Protein AF-A0A821CY84-F1 (afdb_monomer_lite)

Sequence (45 aa):
MTDLERVFEALQSANLTLKASKCQFCRREMRYLGHIITQNGIGPD

Secondary structure (DSSP, 8-state):
--HHHHHHHHHHHTT----GGG---S-SEEEETTEEEETTEEEE-

InterPro domains:
  IPR043128 Reverse transcriptase/Diguanylate cyclase domain [G3DSA:3.30.70.270] (1-45)
  IPR043502 DNA/RNA polymerase superfamily [SSF56672] (3-45)

Organism: NCBI:txid392032

pLDDT: mean 88.07, std 7.67, range [55.53, 96.44]

Radius of gyration: 13.06 Å; chains: 1; bounding box: 28×25×27 Å

Structure (mmCIF, N/CA/C/O backbone):
data_AF-A0A821CY84-F1
#
_entry.id   AF-A0A821CY84-F1
#
loop_
_atom_site.group_PDB
_atom_site.id
_atom_site.type_symbol
_atom_site.label_atom_id
_atom_site.label_alt_id
_atom_site.label_comp_id
_atom_site.label_asym_id
_atom_site.label_entity_id
_atom_site.label_seq_id
_atom_site.pdbx_PDB_ins_code
_atom_site.Cartn_x
_atom_site.Cartn_y
_atom_site.Cartn_z
_atom_site.occupancy
_atom_site.B_iso_or_equiv
_atom_site.auth_seq_id
_atom_site.auth_comp_id
_atom_site.auth_asym_id
_atom_site.auth_atom_id
_atom_site.pdbx_PDB_model_num
ATOM 1 N N . MET A 1 1 ? -5.598 13.707 -8.435 1.00 55.53 1 MET A N 1
ATOM 2 C CA . MET A 1 1 ? -5.350 12.917 -7.210 1.00 55.53 1 MET A CA 1
ATOM 3 C C . MET A 1 1 ? -6.683 12.355 -6.734 1.00 55.53 1 MET A C 1
ATOM 5 O O . MET A 1 1 ? -7.208 12.816 -5.744 1.00 55.53 1 MET A O 1
ATOM 9 N N . THR A 1 2 ? -7.293 11.436 -7.480 1.00 77.62 2 THR A N 1
ATOM 10 C CA . THR A 1 2 ? -8.673 10.978 -7.195 1.00 77.62 2 THR A CA 1
ATOM 11 C C . THR A 1 2 ? -8.747 9.479 -6.956 1.00 77.62 2 THR A C 1
ATOM 13 O O . THR A 1 2 ? -9.634 9.005 -6.260 1.00 77.62 2 THR A O 1
ATOM 16 N N . ASP A 1 3 ? -7.802 8.722 -7.500 1.00 88.25 3 ASP A N 1
ATOM 17 C CA . ASP A 1 3 ? -7.816 7.261 -7.454 1.00 88.25 3 ASP A CA 1
ATOM 18 C C . ASP A 1 3 ? -7.410 6.747 -6.075 1.00 88.25 3 ASP A C 1
ATOM 20 O O . ASP A 1 3 ? -8.083 5.896 -5.502 1.00 88.25 3 ASP A O 1
ATOM 24 N N . LEU A 1 4 ? -6.344 7.315 -5.503 1.00 89.25 4 LEU A N 1
ATOM 25 C CA . LEU A 1 4 ? -5.856 6.892 -4.193 1.00 89.25 4 LEU A CA 1
ATOM 26 C C . LEU A 1 4 ? -6.827 7.274 -3.067 1.00 89.25 4 LEU A C 1
ATOM 28 O O . LEU A 1 4 ? -7.053 6.472 -2.167 1.00 89.25 4 LEU A O 1
ATOM 32 N N . GLU A 1 5 ? -7.442 8.457 -3.154 1.00 92.00 5 GLU A N 1
ATOM 33 C CA . GLU A 1 5 ? -8.469 8.885 -2.196 1.00 92.00 5 GLU A CA 1
ATOM 34 C C . GLU A 1 5 ? -9.683 7.957 -2.233 1.00 92.00 5 GLU A C 1
ATOM 36 O O . GLU A 1 5 ? -10.079 7.442 -1.192 1.00 92.00 5 GLU A O 1
ATOM 41 N N . ARG A 1 6 ? -10.188 7.618 -3.429 1.00 93.62 6 ARG A N 1
ATOM 42 C CA . ARG A 1 6 ? -11.289 6.653 -3.585 1.00 93.62 6 ARG A CA 1
ATOM 43 C C . ARG A 1 6 ? -10.969 5.286 -2.984 1.00 93.62 6 ARG A C 1
ATOM 45 O O . ARG A 1 6 ? -11.834 4.671 -2.368 1.00 93.62 6 ARG A O 1
ATOM 52 N N . VAL A 1 7 ? -9.737 4.800 -3.149 1.00 92.50 7 VAL A N 1
ATOM 53 C CA . VAL A 1 7 ? -9.305 3.528 -2.548 1.00 92.50 7 VAL A CA 1
ATOM 54 C C . VAL A 1 7 ? -9.287 3.627 -1.021 1.00 92.50 7 VAL A C 1
ATOM 56 O O . VAL A 1 7 ? -9.753 2.708 -0.349 1.00 92.50 7 VAL A O 1
ATOM 59 N N . PHE A 1 8 ? -8.792 4.730 -0.455 1.00 91.94 8 PHE A N 1
ATOM 60 C CA . PHE A 1 8 ? -8.789 4.932 0.996 1.00 91.94 8 PHE A CA 1
ATOM 61 C C . PHE A 1 8 ? -10.196 5.090 1.579 1.00 91.94 8 PHE A C 1
ATOM 63 O O . PHE A 1 8 ? -10.463 4.524 2.639 1.00 91.94 8 PHE A O 1
ATOM 70 N N . GLU A 1 9 ? -11.102 5.785 0.890 1.00 94.56 9 GLU A N 1
ATOM 71 C CA . GLU A 1 9 ? -12.514 5.869 1.277 1.00 94.56 9 GLU A CA 1
AT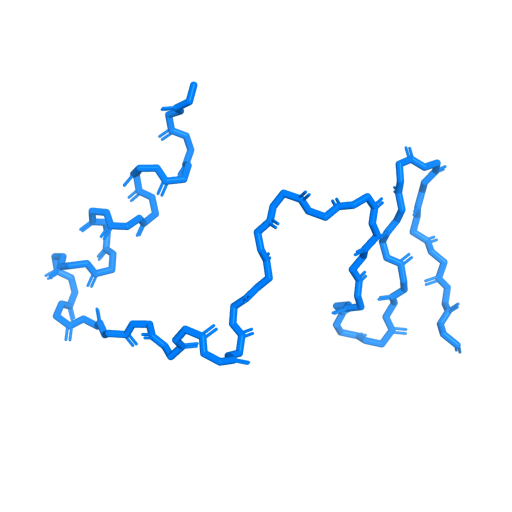OM 72 C C . GLU A 1 9 ? -13.192 4.495 1.244 1.00 94.56 9 GLU A C 1
ATOM 74 O O . GLU A 1 9 ? -13.863 4.119 2.204 1.00 94.56 9 GLU A O 1
ATOM 79 N N . ALA A 1 10 ? -12.966 3.702 0.191 1.00 94.44 10 ALA A N 1
ATOM 80 C CA . ALA A 1 10 ? -13.508 2.347 0.090 1.00 94.44 10 ALA A CA 1
ATOM 81 C C . ALA A 1 10 ? -13.001 1.435 1.221 1.00 94.44 10 ALA A C 1
ATOM 83 O O . ALA A 1 10 ? -13.777 0.683 1.812 1.00 94.44 10 ALA A O 1
ATOM 84 N N . LEU A 1 11 ? -11.711 1.528 1.562 1.00 94.31 11 LEU A N 1
ATOM 85 C CA . LEU A 1 11 ? -11.124 0.781 2.677 1.00 94.31 11 LEU A CA 1
ATOM 86 C C . LEU A 1 11 ? -11.718 1.207 4.026 1.00 94.31 11 LEU A C 1
ATOM 88 O O . LEU A 1 11 ? -12.074 0.340 4.822 1.00 94.31 11 LEU A O 1
ATOM 92 N N . GLN A 1 12 ? -11.881 2.514 4.261 1.00 94.62 12 GLN A N 1
ATOM 93 C CA . GLN A 1 12 ? -12.537 3.032 5.467 1.00 94.62 12 GLN A CA 1
ATOM 94 C C . GLN A 1 12 ? -13.995 2.576 5.569 1.00 94.62 12 GLN A C 1
ATOM 96 O O . GLN A 1 12 ? -14.416 2.121 6.628 1.00 94.62 12 GLN A O 1
ATOM 101 N N . SER A 1 13 ? -14.754 2.644 4.472 1.00 96.25 13 SER A N 1
ATOM 102 C CA . SER A 1 13 ? -16.153 2.205 4.429 1.00 96.25 13 SER A CA 1
ATOM 103 C C . SER A 1 13 ? -16.297 0.707 4.725 1.00 96.25 13 SER A C 1
ATOM 105 O O . SER A 1 13 ? -17.234 0.298 5.406 1.00 96.25 13 SER A O 1
ATOM 107 N N . ALA A 1 14 ? -15.326 -0.102 4.292 1.00 96.44 14 ALA A N 1
ATOM 108 C CA . ALA A 1 14 ? -15.242 -1.527 4.607 1.00 96.44 14 ALA A CA 1
ATOM 109 C C . ALA A 1 14 ? -14.665 -1.829 6.007 1.00 96.44 14 ALA A C 1
ATOM 111 O O . ALA A 1 14 ? -14.491 -2.998 6.352 1.00 96.44 14 ALA A O 1
ATOM 112 N N . ASN A 1 15 ? -14.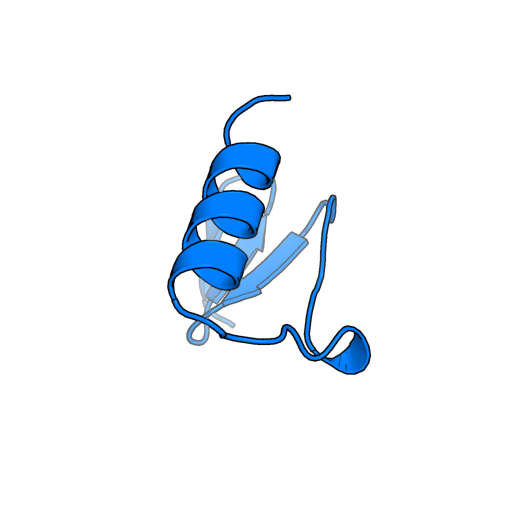358 -0.806 6.816 1.00 94.62 15 ASN A N 1
ATOM 113 C CA . ASN A 1 15 ? -13.735 -0.932 8.137 1.00 94.62 15 ASN A CA 1
ATOM 114 C C . ASN A 1 15 ? -12.374 -1.668 8.104 1.00 94.62 15 ASN A C 1
ATOM 116 O O . ASN A 1 15 ? -11.978 -2.343 9.056 1.0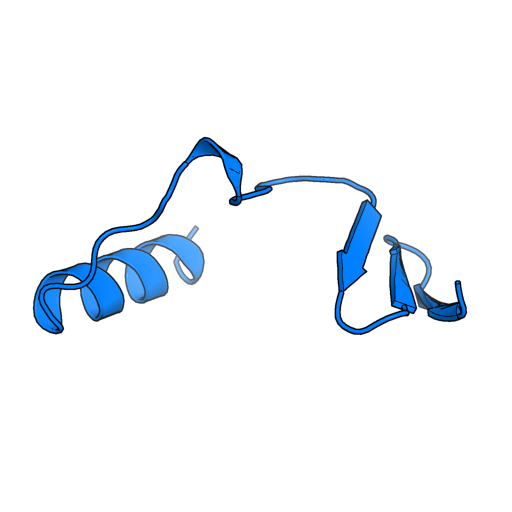0 94.62 15 ASN A O 1
ATOM 120 N N . LEU A 1 16 ? -11.651 -1.549 6.985 1.00 94.94 16 LEU A N 1
ATOM 121 C CA . LEU A 1 16 ? -10.334 -2.139 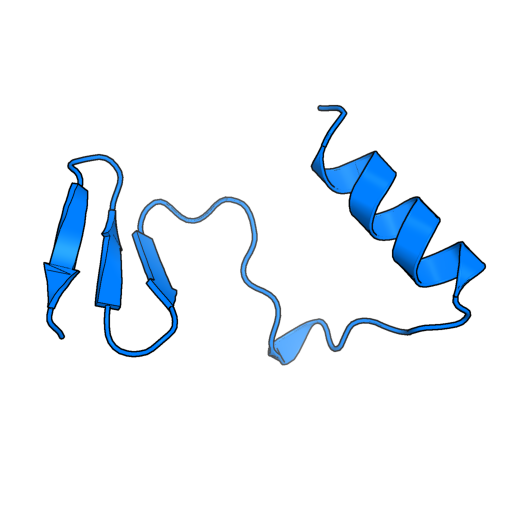6.774 1.00 94.94 16 LEU A CA 1
ATOM 122 C C . LEU A 1 16 ? -9.232 -1.124 7.078 1.00 94.94 16 LEU A C 1
ATOM 124 O O . LEU A 1 16 ? -9.303 0.045 6.704 1.00 94.94 16 LEU A O 1
ATOM 128 N N . THR A 1 17 ? -8.160 -1.592 7.714 1.00 91.12 17 THR A N 1
ATOM 129 C CA . THR A 1 17 ? -6.983 -0.775 8.031 1.00 91.12 17 THR A CA 1
ATOM 130 C C . THR A 1 17 ? -5.778 -1.202 7.203 1.00 91.12 17 THR A C 1
ATOM 132 O O . THR A 1 17 ? -5.475 -2.386 7.052 1.00 91.12 17 THR A O 1
ATOM 135 N N . LEU A 1 18 ? -5.051 -0.218 6.675 1.00 90.50 18 LEU A N 1
ATOM 136 C CA . LEU A 1 18 ? -3.814 -0.443 5.935 1.00 90.50 18 LEU A CA 1
ATOM 137 C C . LEU A 1 18 ? -2.634 -0.581 6.895 1.00 90.50 18 LEU A C 1
ATOM 139 O O . LEU A 1 18 ? -2.417 0.253 7.774 1.00 90.50 18 LEU A O 1
ATOM 143 N N . LYS A 1 19 ? -1.796 -1.595 6.675 1.00 91.88 19 LYS A N 1
ATOM 144 C CA . LYS A 1 19 ? -0.507 -1.695 7.360 1.00 91.88 19 LYS A CA 1
ATOM 145 C C . LYS A 1 19 ? 0.520 -0.838 6.626 1.00 91.88 19 LYS A C 1
ATOM 147 O O . LYS A 1 19 ? 1.113 -1.307 5.658 1.00 91.88 19 LYS A O 1
ATOM 152 N N . ALA A 1 20 ? 0.781 0.370 7.129 1.00 87.69 20 ALA A N 1
ATOM 153 C CA . ALA A 1 20 ? 1.710 1.326 6.515 1.00 87.69 20 ALA A CA 1
ATOM 154 C C . ALA A 1 20 ? 3.083 0.715 6.169 1.00 87.69 20 ALA A C 1
ATOM 156 O O . ALA A 1 20 ? 3.613 0.972 5.096 1.00 87.69 20 ALA A O 1
ATOM 157 N N . SER A 1 21 ? 3.616 -0.181 7.011 1.00 90.25 21 SER A N 1
ATOM 158 C CA . SER A 1 21 ? 4.897 -0.866 6.762 1.00 90.25 21 SER A CA 1
ATOM 159 C C . SER A 1 21 ? 4.915 -1.750 5.506 1.00 90.25 21 SER A C 1
ATOM 161 O O . SER A 1 21 ? 5.989 -2.101 5.033 1.00 90.25 21 SER A O 1
ATOM 163 N N . LYS A 1 22 ? 3.748 -2.164 4.996 1.00 87.19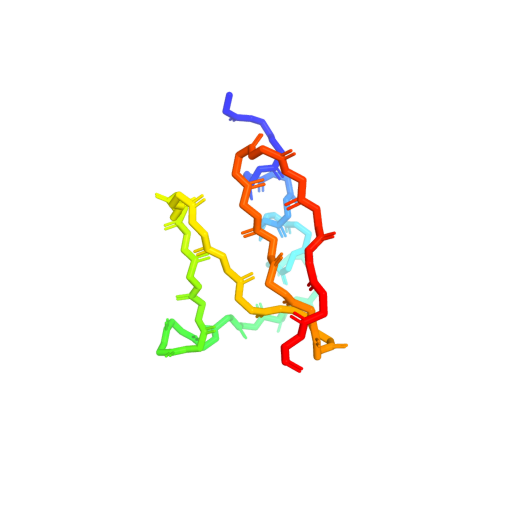 22 LYS A N 1
ATOM 164 C CA . LYS A 1 22 ? 3.606 -2.977 3.777 1.00 87.19 22 LYS A CA 1
ATOM 165 C C . LYS A 1 22 ? 3.175 -2.155 2.559 1.00 87.19 22 LYS A C 1
ATOM 167 O O . LYS A 1 22 ? 3.178 -2.685 1.453 1.00 87.19 22 LYS A O 1
ATOM 172 N N . CYS A 1 23 ? 2.788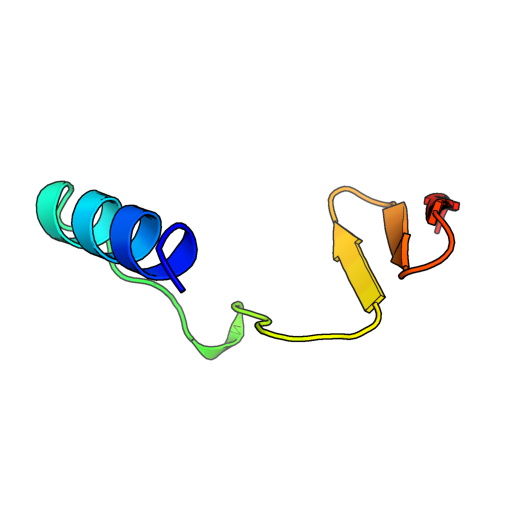 -0.895 2.740 1.00 89.62 23 CYS A N 1
ATOM 173 C CA . CYS A 1 23 ? 2.325 -0.049 1.649 1.00 89.62 23 CYS A CA 1
ATOM 174 C C . CYS A 1 23 ? 3.497 0.715 1.029 1.00 89.62 23 CYS A C 1
ATOM 176 O O . CYS A 1 23 ? 4.334 1.283 1.728 1.00 89.62 23 CYS A O 1
ATOM 178 N N . GLN A 1 24 ? 3.544 0.759 -0.298 1.00 88.00 24 GLN A N 1
ATOM 179 C CA . GLN A 1 24 ? 4.539 1.517 -1.047 1.00 88.00 24 GLN A CA 1
ATOM 180 C C . GLN A 1 24 ? 3.791 2.442 -2.006 1.00 88.00 24 GLN A C 1
ATOM 182 O O . GLN A 1 24 ? 3.138 1.979 -2.934 1.00 88.00 24 GLN A O 1
ATOM 187 N N . PHE A 1 25 ? 3.869 3.748 -1.759 1.00 88.31 25 PHE A N 1
ATOM 188 C CA . PHE A 1 25 ? 3.198 4.767 -2.567 1.00 88.31 25 PHE A CA 1
ATOM 189 C C . PHE A 1 25 ? 4.219 5.586 -3.356 1.00 88.31 25 PHE A C 1
ATOM 191 O O . PHE A 1 25 ? 5.361 5.741 -2.919 1.00 88.31 25 PHE A O 1
ATOM 198 N N . CYS A 1 26 ? 3.797 6.115 -4.508 1.00 86.62 26 CYS A N 1
ATOM 199 C CA . CYS A 1 26 ? 4.575 7.040 -5.343 1.00 86.62 26 CYS A CA 1
ATOM 200 C C . CYS A 1 26 ? 6.012 6.566 -5.650 1.00 86.62 26 CYS A C 1
ATOM 202 O O . CYS A 1 26 ? 6.950 7.364 -5.670 1.00 86.62 26 CYS A O 1
ATOM 204 N N . ARG A 1 27 ? 6.206 5.259 -5.865 1.00 87.62 27 ARG A N 1
ATOM 205 C CA . ARG A 1 27 ? 7.504 4.681 -6.242 1.00 87.62 27 ARG A CA 1
ATOM 206 C C . ARG A 1 27 ? 7.670 4.670 -7.761 1.00 87.62 27 ARG A C 1
ATOM 208 O O . ARG A 1 27 ? 6.695 4.551 -8.493 1.00 87.62 27 ARG A O 1
ATOM 215 N N . ARG A 1 28 ? 8.919 4.777 -8.229 1.00 87.50 28 ARG A N 1
ATOM 216 C CA . ARG A 1 28 ? 9.262 4.645 -9.659 1.00 87.50 28 ARG A CA 1
ATOM 217 C C . ARG A 1 28 ? 9.228 3.193 -10.143 1.00 87.50 28 ARG A C 1
ATOM 219 O O . ARG A 1 28 ? 9.051 2.960 -11.334 1.00 87.50 28 ARG A O 1
ATOM 226 N N . GLU A 1 29 ? 9.393 2.260 -9.213 1.00 89.19 29 GLU A N 1
ATOM 227 C CA . GLU A 1 29 ? 9.351 0.821 -9.432 1.00 89.19 29 GLU A CA 1
ATOM 228 C C . GLU A 1 29 ? 8.714 0.117 -8.226 1.00 89.19 29 GLU A C 1
ATOM 230 O O . GLU A 1 29 ? 8.806 0.605 -7.095 1.00 89.19 29 GLU A O 1
ATOM 235 N N . MET A 1 30 ? 8.048 -1.011 -8.461 1.00 89.62 30 MET A N 1
ATOM 236 C CA . MET A 1 30 ? 7.407 -1.814 -7.421 1.00 89.62 30 MET A CA 1
ATOM 237 C C . MET A 1 30 ? 7.409 -3.288 -7.811 1.00 89.62 30 MET A C 1
ATOM 239 O O . MET A 1 30 ? 7.096 -3.631 -8.949 1.00 89.62 30 MET A O 1
ATOM 243 N N . ARG A 1 31 ? 7.681 -4.172 -6.846 1.00 89.88 31 ARG A N 1
ATOM 244 C CA . ARG A 1 31 ? 7.473 -5.609 -7.026 1.00 89.88 31 ARG A CA 1
ATOM 245 C C . ARG A 1 31 ? 6.027 -5.979 -6.706 1.00 89.88 31 ARG A C 1
ATOM 247 O O . ARG A 1 31 ? 5.563 -5.753 -5.590 1.00 89.88 31 ARG A O 1
ATOM 254 N N . TYR A 1 32 ? 5.336 -6.592 -7.657 1.00 88.31 32 TYR A N 1
ATOM 255 C CA . TYR A 1 32 ? 3.959 -7.042 -7.504 1.00 88.31 32 TYR A CA 1
ATOM 256 C C . TYR A 1 32 ? 3.771 -8.410 -8.164 1.00 88.31 32 TYR A C 1
ATOM 258 O O . TYR A 1 32 ? 4.090 -8.581 -9.334 1.00 88.31 32 TYR A O 1
ATOM 266 N N . LEU A 1 33 ? 3.280 -9.391 -7.398 1.00 87.12 33 LEU A N 1
ATOM 267 C CA . LEU A 1 33 ? 2.997 -10.760 -7.864 1.00 87.12 33 LEU A CA 1
ATOM 268 C C . LEU A 1 33 ? 4.157 -11.446 -8.626 1.00 87.12 33 LEU A C 1
ATOM 270 O O . LEU A 1 33 ? 3.920 -12.175 -9.579 1.00 87.12 33 LEU A O 1
ATOM 274 N N . GLY A 1 34 ? 5.411 -11.228 -8.209 1.00 86.25 34 GLY A N 1
ATOM 275 C CA . GLY A 1 34 ? 6.585 -11.818 -8.879 1.00 86.25 34 GLY A CA 1
ATOM 276 C C . GLY A 1 34 ? 7.043 -11.070 -10.136 1.00 86.25 34 GLY A C 1
ATOM 277 O O . GLY A 1 34 ? 7.889 -11.567 -10.871 1.00 86.25 34 GLY A O 1
ATOM 278 N N . HIS A 1 35 ? 6.508 -9.871 -10.367 1.00 88.81 35 HIS A N 1
ATOM 279 C CA . HIS A 1 35 ? 6.921 -8.980 -11.443 1.00 88.81 35 HIS A CA 1
ATOM 280 C C . HIS A 1 35 ? 7.454 -7.662 -10.889 1.00 88.81 35 HIS A C 1
ATOM 282 O O . HIS A 1 35 ? 6.963 -7.160 -9.875 1.00 88.81 35 HIS A O 1
ATOM 288 N N . ILE A 1 36 ? 8.426 -7.075 -11.580 1.00 90.81 36 ILE A N 1
ATOM 289 C CA . ILE A 1 36 ? 8.907 -5.719 -11.334 1.00 90.81 36 ILE A CA 1
ATOM 290 C C . ILE A 1 36 ? 8.163 -4.785 -12.286 1.00 90.81 36 ILE A C 1
ATOM 292 O O . ILE A 1 36 ? 8.333 -4.829 -13.504 1.00 90.81 36 ILE A O 1
ATOM 296 N N . ILE A 1 37 ? 7.321 -3.926 -11.724 1.00 90.25 37 ILE A N 1
ATOM 297 C CA . ILE A 1 37 ? 6.613 -2.878 -12.451 1.00 90.25 37 ILE A CA 1
ATOM 298 C C . ILE A 1 37 ? 7.489 -1.633 -12.419 1.00 90.25 37 ILE A C 1
ATOM 300 O O . ILE A 1 37 ? 7.821 -1.143 -11.342 1.00 90.25 37 ILE A O 1
ATOM 304 N N . THR A 1 38 ? 7.844 -1.109 -13.585 1.00 89.88 38 THR A N 1
ATOM 305 C CA . THR A 1 38 ? 8.618 0.129 -13.747 1.00 89.88 38 THR A CA 1
ATOM 306 C C . THR A 1 38 ? 7.869 1.099 -14.658 1.00 89.88 38 THR A C 1
ATOM 308 O O . THR A 1 38 ? 6.897 0.725 -15.312 1.00 89.88 38 THR A O 1
ATOM 311 N N . GLN A 1 39 ? 8.345 2.341 -14.765 1.00 87.25 39 GLN A N 1
ATOM 312 C CA . GLN A 1 39 ? 7.796 3.309 -15.728 1.00 87.25 39 GLN A CA 1
ATOM 313 C C . GLN A 1 39 ? 7.879 2.834 -17.188 1.00 87.25 39 GLN A C 1
ATOM 315 O O . GLN A 1 39 ? 7.070 3.251 -18.010 1.00 87.25 39 GLN A O 1
ATOM 320 N N . ASN A 1 40 ? 8.844 1.967 -17.503 1.00 86.50 40 ASN A N 1
ATOM 321 C CA . ASN A 1 40 ? 9.106 1.502 -18.864 1.00 86.50 40 ASN A CA 1
ATOM 322 C C . ASN A 1 40 ? 8.368 0.199 -19.210 1.00 86.50 40 ASN A C 1
ATOM 324 O O . ASN A 1 40 ? 8.411 -0.232 -20.359 1.00 86.50 40 ASN A O 1
ATOM 328 N N . GLY A 1 41 ? 7.709 -0.443 -18.240 1.00 85.75 41 GLY A N 1
ATOM 329 C CA . GLY A 1 41 ? 6.988 -1.696 -18.451 1.00 85.75 41 GLY A CA 1
ATOM 330 C C . GLY A 1 41 ? 7.059 -2.657 -17.267 1.00 85.75 41 GLY A C 1
ATOM 331 O O . GLY A 1 41 ? 7.548 -2.321 -16.185 1.00 85.75 41 GLY A O 1
ATOM 332 N N . ILE A 1 42 ? 6.549 -3.867 -17.498 1.00 88.50 42 ILE A N 1
ATOM 333 C CA . ILE A 1 42 ? 6.476 -4.959 -16.522 1.00 88.50 42 ILE A CA 1
ATOM 334 C C . ILE A 1 42 ? 7.535 -5.999 -16.897 1.00 88.50 42 ILE A C 1
ATOM 336 O O . ILE A 1 42 ? 7.488 -6.554 -17.994 1.00 88.50 42 ILE A O 1
ATOM 340 N N . GLY A 1 43 ? 8.484 -6.250 -15.998 1.00 82.38 43 GLY A N 1
ATOM 341 C CA . GLY A 1 43 ? 9.508 -7.283 -16.145 1.00 82.38 43 GLY A CA 1
ATOM 342 C C . GLY A 1 43 ? 9.264 -8.462 -15.197 1.00 82.38 43 GLY A C 1
ATOM 343 O O . GLY A 1 43 ? 8.682 -8.269 -14.126 1.00 82.38 43 GLY A O 1
ATOM 344 N N . PRO A 1 44 ? 9.671 -9.687 -15.558 1.00 73.62 44 PRO A N 1
ATOM 345 C CA . PRO A 1 44 ? 9.796 -10.773 -14.591 1.00 73.62 44 PRO A CA 1
ATOM 346 C C . PRO A 1 44 ? 10.913 -10.463 -13.583 1.00 73.62 44 PRO A C 1
ATOM 348 O O . PRO A 1 44 ? 11.862 -9.751 -13.916 1.00 73.62 44 PRO A O 1
ATOM 351 N N . ASP A 1 45 ? 10.754 -10.966 -12.360 1.00 61.81 45 ASP A N 1
ATOM 352 C CA . ASP A 1 45 ? 11.790 -10.932 -11.323 1.00 61.81 45 ASP A CA 1
ATOM 353 C C . ASP A 1 45 ? 12.854 -12.022 -11.506 1.00 61.81 45 ASP A C 1
ATOM 355 O O . ASP A 1 45 ? 12.465 -13.167 -11.842 1.00 61.81 45 ASP A O 1
#

Foldseek 3Di:
DPVVVVVVVVCVVVVHDDDPVPDDPPDQWDDDPQWIQHPVGIHGD